Protein AF-A0A916RIR5-F1 (afdb_monomer_lite)

Secondary structure (DSSP, 8-state):
----HHHHHHHHHHHHHH----SHHHHHHHHHHHHHHHHHHHHHHHHS--------------

Radius of gyration: 20.35 Å; chains: 1; bounding box: 56×17×53 Å

pLDDT: mean 83.28, std 13.95, range [46.56, 97.06]

Sequence (62 aa):
MKSDFAAAKVLLELTREELCGDDPTSEKMRDVIDLVIQALTRAQKRGREAQVIPFPTHTAAS

Organism: NCBI:txid1735103

Foldseek 3Di:
DPDPLVVVLVVLVVVLVVLPDPDPVSVVSNVVSVVVNVVSVVVVVVVPPPPDDDDDDPPPDD

Structure (mmCIF, N/CA/C/O backbone):
data_AF-A0A916RIR5-F1
#
_entry.id   AF-A0A916RIR5-F1
#
loop_
_atom_site.group_PDB
_atom_site.id
_atom_site.type_symbol
_atom_site.label_atom_id
_atom_site.label_alt_id
_atom_site.label_comp_id
_atom_site.label_asym_id
_atom_site.label_entity_id
_atom_site.label_seq_id
_atom_site.pdbx_PDB_ins_code
_atom_site.Cartn_x
_atom_site.Cartn_y
_atom_site.Cartn_z
_atom_site.occupancy
_atom_site.B_iso_or_equiv
_atom_site.auth_seq_id
_atom_site.auth_comp_id
_atom_site.auth_asym_id
_atom_site.auth_atom_id
_atom_site.pdbx_PDB_model_num
ATOM 1 N N . MET A 1 1 ? 1.144 4.551 22.061 1.00 46.56 1 MET A N 1
ATOM 2 C CA . MET A 1 1 ? 1.824 5.051 20.847 1.00 46.56 1 MET A CA 1
ATOM 3 C C . MET A 1 1 ? 0.824 4.954 19.701 1.00 46.56 1 MET A C 1
ATOM 5 O O . MET A 1 1 ? 0.509 3.844 19.293 1.00 46.56 1 MET A O 1
ATOM 9 N N . LYS A 1 2 ? 0.200 6.068 19.287 1.00 54.97 2 LYS A N 1
ATOM 10 C CA . LYS A 1 2 ? -0.713 6.077 18.131 1.00 54.97 2 LYS A CA 1
ATOM 11 C C . LYS A 1 2 ? 0.155 5.934 16.885 1.00 54.97 2 LYS A C 1
ATOM 13 O O . LYS A 1 2 ? 0.750 6.901 16.438 1.00 54.97 2 LYS A O 1
ATOM 18 N N . SER A 1 3 ? 0.3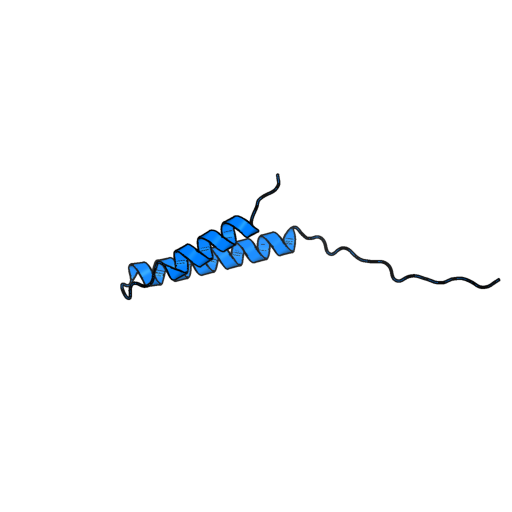42 4.708 16.418 1.00 63.38 3 SER A N 1
ATOM 19 C CA . SER A 1 3 ? 0.946 4.496 15.108 1.00 63.38 3 SER A CA 1
ATOM 20 C C . SER A 1 3 ? -0.128 4.828 14.075 1.00 63.38 3 SER A C 1
ATOM 22 O O . SER A 1 3 ? -1.135 4.123 13.998 1.00 63.38 3 SER A O 1
ATOM 24 N N . ASP A 1 4 ? 0.051 5.915 13.325 1.00 79.19 4 ASP A N 1
ATOM 25 C CA . ASP A 1 4 ? -0.844 6.315 12.234 1.00 79.19 4 ASP A CA 1
ATOM 26 C C . ASP A 1 4 ? -0.604 5.435 10.999 1.00 79.19 4 ASP A C 1
ATOM 28 O O . ASP A 1 4 ? -0.157 5.871 9.938 1.00 79.19 4 ASP A O 1
ATOM 32 N N . PHE A 1 5 ? -0.915 4.144 11.143 1.00 83.19 5 PHE A N 1
ATOM 33 C CA . PHE A 1 5 ? -0.831 3.161 10.064 1.00 83.19 5 PHE A CA 1
ATOM 34 C C . PHE A 1 5 ? -1.699 3.541 8.858 1.00 83.19 5 PHE A C 1
ATOM 36 O O . PHE A 1 5 ? -1.386 3.153 7.736 1.00 83.19 5 PHE A O 1
ATOM 43 N N . ALA A 1 6 ? -2.768 4.314 9.078 1.00 84.31 6 ALA A N 1
ATOM 44 C CA . ALA A 1 6 ? -3.598 4.863 8.014 1.00 84.31 6 ALA A CA 1
ATOM 45 C C . ALA A 1 6 ? -2.825 5.877 7.153 1.00 84.31 6 ALA A C 1
ATOM 47 O O . ALA A 1 6 ? -2.819 5.747 5.933 1.00 84.31 6 ALA A O 1
ATOM 48 N N . ALA A 1 7 ? -2.114 6.826 7.773 1.00 89.00 7 ALA A N 1
ATOM 49 C CA . ALA A 1 7 ? -1.305 7.806 7.047 1.00 89.00 7 ALA A CA 1
ATOM 50 C C . ALA A 1 7 ? -0.149 7.133 6.288 1.00 89.00 7 ALA A C 1
ATOM 52 O O . ALA A 1 7 ? 0.084 7.432 5.120 1.00 89.00 7 ALA A O 1
ATOM 53 N N . ALA A 1 8 ? 0.522 6.163 6.920 1.00 91.06 8 ALA A N 1
ATOM 54 C CA . ALA A 1 8 ? 1.576 5.386 6.268 1.00 91.06 8 ALA A CA 1
ATOM 55 C C . ALA A 1 8 ? 1.056 4.599 5.052 1.00 91.06 8 ALA A C 1
ATOM 57 O O . ALA A 1 8 ? 1.719 4.561 4.019 1.00 91.06 8 ALA A O 1
ATOM 58 N N . LYS A 1 9 ? -0.143 4.004 5.150 1.00 91.94 9 LYS A N 1
ATOM 59 C CA . LYS A 1 9 ? -0.773 3.281 4.037 1.00 91.94 9 LYS A CA 1
ATOM 60 C C . LYS A 1 9 ? -1.045 4.205 2.845 1.00 91.94 9 LYS A C 1
ATOM 62 O O . LYS A 1 9 ? -0.691 3.839 1.733 1.00 91.94 9 LYS A O 1
ATOM 67 N N . VAL A 1 10 ? -1.587 5.402 3.084 1.00 93.56 10 VAL A N 1
ATOM 68 C CA . VAL A 1 10 ? -1.868 6.390 2.023 1.00 93.56 10 VAL A CA 1
ATOM 69 C C . VAL A 1 10 ? -0.593 6.803 1.286 1.00 93.56 10 VAL A C 1
ATOM 71 O O . VAL A 1 10 ? -0.577 6.840 0.060 1.00 93.56 10 VAL A O 1
ATOM 74 N N . LEU A 1 11 ? 0.497 7.069 2.013 1.00 95.06 11 LEU A N 1
ATOM 75 C CA . LEU A 1 11 ? 1.774 7.445 1.394 1.00 95.06 11 LEU A CA 1
ATOM 76 C C . LEU A 1 11 ? 2.374 6.311 0.552 1.00 95.06 11 LEU A C 1
ATOM 78 O O . LEU A 1 11 ? 2.965 6.566 -0.496 1.00 95.06 11 LEU A O 1
ATOM 82 N N . LEU A 1 12 ? 2.218 5.062 0.992 1.00 95.25 12 LEU A N 1
ATOM 83 C CA . LEU A 1 12 ? 2.665 3.891 0.238 1.00 95.25 12 LEU A CA 1
ATOM 84 C C . LEU A 1 12 ? 1.833 3.678 -1.029 1.00 95.25 12 LEU A C 1
ATOM 86 O O . LEU A 1 12 ? 2.407 3.404 -2.077 1.00 95.25 12 LEU A O 1
ATOM 90 N N . GLU A 1 13 ? 0.511 3.840 -0.944 1.00 94.81 13 GLU A N 1
ATOM 91 C CA . GLU A 1 13 ? -0.384 3.773 -2.107 1.00 94.81 13 GLU A CA 1
ATOM 92 C C . GLU A 1 13 ? 0.018 4.821 -3.155 1.00 94.81 13 GLU A C 1
ATOM 94 O O . GLU A 1 13 ? 0.251 4.456 -4.303 1.00 94.81 13 GLU A O 1
ATOM 99 N N . LEU A 1 14 ? 0.261 6.068 -2.735 1.00 95.81 14 LEU A N 1
ATOM 100 C CA . LEU A 1 14 ? 0.757 7.122 -3.625 1.00 95.81 14 LEU A CA 1
ATOM 101 C C . LEU A 1 14 ? 2.124 6.776 -4.239 1.00 95.81 14 LEU A C 1
ATOM 103 O O . LEU A 1 14 ? 2.318 6.891 -5.443 1.00 95.81 14 LEU A O 1
ATOM 107 N N . THR A 1 15 ? 3.078 6.311 -3.426 1.00 95.06 15 THR A N 1
ATOM 108 C CA . THR A 1 15 ? 4.425 5.946 -3.912 1.00 95.06 15 THR A CA 1
ATOM 109 C C . THR A 1 15 ? 4.358 4.846 -4.974 1.00 95.06 15 THR A C 1
ATOM 111 O O . THR A 1 15 ? 5.115 4.863 -5.941 1.00 95.06 15 THR A O 1
ATOM 114 N N . ARG A 1 16 ? 3.448 3.882 -4.803 1.00 94.38 16 ARG A N 1
ATOM 115 C CA . ARG A 1 16 ? 3.226 2.800 -5.763 1.00 94.38 16 ARG A CA 1
ATOM 116 C C . ARG A 1 16 ? 2.687 3.316 -7.096 1.00 94.38 16 ARG A C 1
ATOM 118 O O . ARG A 1 16 ? 3.087 2.794 -8.131 1.00 94.38 16 ARG A O 1
ATOM 125 N N . GLU A 1 17 ? 1.774 4.286 -7.066 1.00 93.56 17 GLU A N 1
ATOM 126 C CA . GLU A 1 17 ? 1.193 4.900 -8.268 1.00 93.56 17 GLU A CA 1
ATOM 127 C C . GLU A 1 17 ? 2.224 5.730 -9.042 1.00 93.56 17 GLU A C 1
ATOM 129 O O . GLU A 1 17 ? 2.280 5.647 -10.267 1.00 93.56 17 GLU A O 1
ATOM 134 N N . GLU A 1 18 ? 3.094 6.452 -8.333 1.00 94.12 18 GLU A N 1
ATOM 135 C CA . GLU A 1 18 ? 4.172 7.244 -8.942 1.00 94.12 18 GLU A CA 1
ATOM 136 C C . GLU A 1 18 ? 5.292 6.378 -9.547 1.00 94.12 18 GLU A C 1
ATOM 138 O O . GLU A 1 18 ? 5.994 6.807 -10.462 1.00 94.12 18 GLU A O 1
ATOM 143 N N . LEU A 1 19 ? 5.448 5.127 -9.098 1.00 91.06 19 LEU A N 1
ATOM 144 C CA . LEU A 1 19 ? 6.341 4.131 -9.705 1.00 91.06 19 LEU A CA 1
ATOM 145 C C . LEU A 1 19 ? 5.718 3.514 -10.970 1.00 91.06 19 LEU A C 1
ATOM 147 O O . LEU A 1 19 ? 5.589 2.296 -11.099 1.00 91.06 19 LEU A O 1
ATOM 151 N N . CYS A 1 20 ? 5.330 4.366 -11.916 1.00 85.19 20 CYS A N 1
ATOM 152 C CA . CYS A 1 20 ? 4.677 3.985 -13.168 1.00 85.19 20 CYS A CA 1
ATOM 153 C C . CYS A 1 20 ? 5.645 3.501 -14.261 1.00 85.19 20 CYS A C 1
ATOM 155 O O . CYS A 1 20 ? 5.198 3.123 -15.340 1.00 85.19 20 CYS A O 1
ATOM 157 N N . GLY A 1 21 ? 6.955 3.499 -13.997 1.00 90.25 21 GLY A N 1
ATOM 158 C CA . GLY A 1 21 ? 7.956 3.004 -14.937 1.00 90.25 21 GLY A CA 1
ATOM 159 C C . GLY A 1 21 ? 7.794 1.509 -15.228 1.00 90.25 21 GLY A C 1
ATOM 160 O O . GLY A 1 21 ? 7.620 0.699 -14.313 1.00 90.25 21 GLY A O 1
ATOM 161 N N . ASP A 1 22 ? 7.909 1.140 -16.504 1.00 88.25 22 ASP A N 1
ATOM 162 C CA . ASP A 1 22 ? 7.956 -0.253 -16.980 1.00 88.25 22 ASP A CA 1
ATOM 163 C C . ASP A 1 22 ? 9.347 -0.895 -16.816 1.00 88.25 22 ASP A C 1
ATOM 165 O O . ASP A 1 22 ? 9.634 -1.952 -17.377 1.00 88.25 22 ASP A O 1
ATOM 169 N N . ASP A 1 23 ? 10.259 -0.254 -16.079 1.00 93.81 23 ASP A N 1
ATOM 170 C CA . ASP A 1 23 ? 11.554 -0.848 -15.793 1.00 93.81 23 ASP A CA 1
ATOM 171 C C . ASP A 1 23 ? 11.445 -1.910 -14.675 1.00 93.81 23 ASP A C 1
ATOM 173 O O . ASP A 1 23 ? 10.649 -1.765 -13.738 1.00 93.81 23 ASP A O 1
ATOM 177 N N . PRO A 1 24 ? 12.289 -2.959 -14.707 1.00 93.19 24 PRO A N 1
ATOM 178 C CA . PRO A 1 24 ? 12.245 -4.040 -13.720 1.00 93.19 24 PRO A CA 1
ATOM 179 C C . PRO A 1 24 ? 12.432 -3.585 -12.265 1.00 93.19 24 PRO A C 1
ATOM 181 O O . PRO A 1 24 ? 12.033 -4.288 -11.335 1.00 93.19 24 PRO A O 1
ATOM 184 N N . THR A 1 25 ? 13.068 -2.430 -12.040 1.00 93.75 25 THR A N 1
ATOM 185 C CA . THR A 1 25 ? 13.255 -1.886 -10.690 1.00 93.75 25 THR A CA 1
ATOM 186 C C . THR A 1 25 ? 11.945 -1.307 -10.183 1.00 93.75 25 THR A C 1
ATOM 188 O O . THR A 1 25 ? 11.547 -1.625 -9.065 1.00 93.75 25 THR A O 1
ATOM 191 N N . SER A 1 26 ? 11.254 -0.518 -11.005 1.00 91.62 26 SER A N 1
ATOM 192 C CA . SER A 1 26 ? 9.933 0.028 -10.685 1.00 91.62 26 SER A CA 1
ATOM 193 C C . SER A 1 26 ? 8.899 -1.071 -10.435 1.00 91.62 26 SER A C 1
ATOM 195 O O . SER A 1 26 ? 8.148 -0.979 -9.465 1.00 91.62 26 SER A O 1
ATOM 197 N N . GLU A 1 27 ? 8.884 -2.142 -11.235 1.00 94.19 27 GLU A N 1
ATOM 198 C CA . GLU A 1 27 ? 8.028 -3.316 -10.980 1.00 94.19 27 GLU A CA 1
ATOM 199 C C . GLU A 1 27 ? 8.331 -3.962 -9.624 1.00 94.19 27 GLU A C 1
ATOM 201 O O . GLU A 1 27 ? 7.450 -4.086 -8.770 1.00 94.19 27 GLU A O 1
ATOM 206 N N . LYS A 1 28 ? 9.602 -4.289 -9.370 1.00 96.00 28 LYS A N 1
ATOM 207 C CA . LYS A 1 28 ?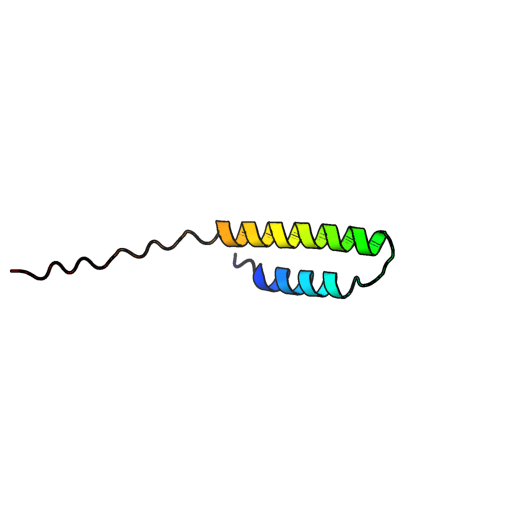 10.019 -4.904 -8.106 1.00 96.00 28 LYS A CA 1
ATOM 208 C C . LYS A 1 28 ? 9.713 -4.015 -6.901 1.00 96.00 28 LYS A C 1
ATOM 210 O O . LYS A 1 28 ? 9.403 -4.512 -5.818 1.00 96.00 28 LYS A O 1
ATOM 215 N N . MET A 1 29 ? 9.821 -2.701 -7.065 1.00 95.56 29 MET A N 1
ATOM 216 C CA . MET A 1 29 ? 9.548 -1.759 -5.990 1.00 95.56 29 MET A CA 1
ATOM 217 C C . MET A 1 29 ? 8.046 -1.663 -5.693 1.00 95.56 29 MET A C 1
ATOM 219 O O . MET A 1 29 ? 7.672 -1.620 -4.519 1.00 95.56 29 MET A O 1
ATOM 223 N N . ARG A 1 30 ? 7.182 -1.735 -6.718 1.00 95.69 30 ARG A N 1
ATOM 224 C CA . ARG A 1 30 ? 5.724 -1.865 -6.546 1.00 95.69 30 ARG A CA 1
ATOM 225 C C . ARG A 1 30 ? 5.356 -3.135 -5.769 1.00 95.69 30 ARG A C 1
ATOM 227 O O . ARG A 1 30 ? 4.583 -3.039 -4.816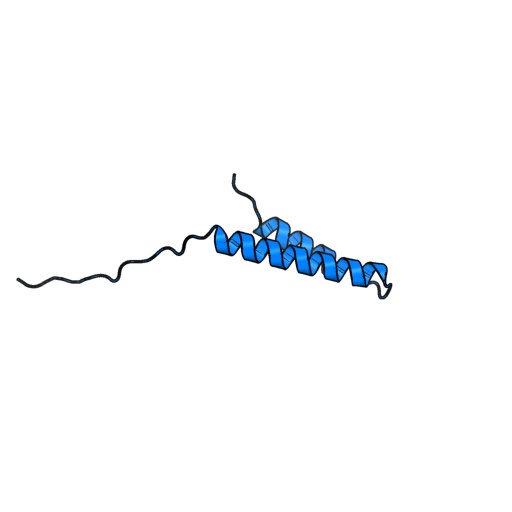 1.00 95.69 30 ARG A O 1
ATOM 234 N N . ASP A 1 31 ? 5.980 -4.275 -6.074 1.00 95.94 31 ASP A N 1
ATOM 235 C CA . ASP A 1 31 ? 5.756 -5.537 -5.344 1.00 95.94 31 ASP A CA 1
ATOM 236 C C . ASP A 1 31 ? 6.129 -5.435 -3.856 1.00 95.94 31 ASP A C 1
ATOM 238 O O . ASP A 1 31 ? 5.407 -5.908 -2.971 1.00 95.94 31 ASP A O 1
ATOM 242 N N . VAL A 1 32 ? 7.263 -4.793 -3.554 1.00 97.06 32 VAL A N 1
ATOM 243 C CA . VAL A 1 32 ? 7.698 -4.561 -2.169 1.00 97.06 32 VAL A CA 1
ATOM 244 C C . VAL A 1 32 ? 6.705 -3.658 -1.439 1.00 97.06 32 VAL A C 1
ATOM 246 O O . VAL A 1 32 ? 6.340 -3.948 -0.297 1.00 97.06 32 VAL A O 1
ATOM 249 N N . ILE A 1 33 ? 6.240 -2.587 -2.084 1.00 96.56 33 ILE A N 1
ATOM 250 C CA . ILE A 1 33 ? 5.250 -1.677 -1.501 1.00 96.56 33 ILE A CA 1
ATOM 251 C C . ILE A 1 33 ? 3.938 -2.416 -1.204 1.00 96.56 33 ILE A C 1
ATOM 253 O O . ILE A 1 33 ? 3.398 -2.269 -0.102 1.00 96.56 33 ILE A O 1
ATOM 257 N N . ASP A 1 34 ? 3.473 -3.273 -2.114 1.00 96.12 34 ASP A N 1
ATOM 258 C CA . ASP A 1 34 ? 2.274 -4.093 -1.913 1.00 96.12 34 ASP A CA 1
ATOM 259 C C . ASP A 1 34 ? 2.405 -5.019 -0.692 1.00 96.12 34 ASP A C 1
ATOM 261 O O . ASP A 1 34 ? 1.476 -5.134 0.123 1.00 96.12 34 ASP A O 1
ATOM 265 N N . LEU A 1 35 ? 3.582 -5.619 -0.487 1.00 97.06 35 LEU A N 1
ATOM 266 C CA . LEU A 1 35 ? 3.854 -6.443 0.692 1.00 97.06 35 LEU A CA 1
ATOM 267 C C . LEU A 1 35 ? 3.784 -5.629 1.996 1.00 97.06 35 LEU A C 1
ATOM 269 O O . LEU A 1 35 ? 3.211 -6.091 2.992 1.00 97.06 35 LEU A O 1
ATOM 273 N N . VAL A 1 36 ? 4.326 -4.408 2.001 1.00 95.56 3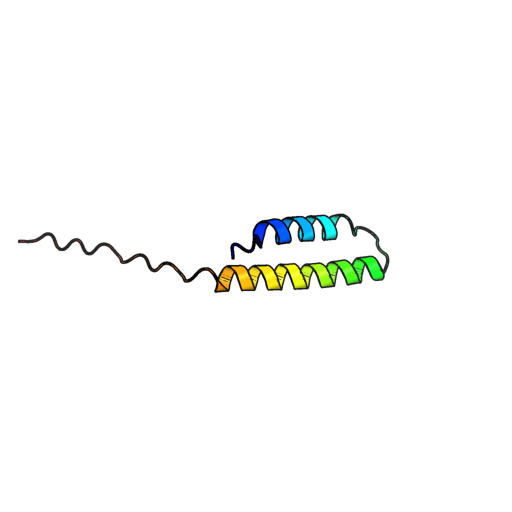6 VAL A N 1
ATOM 274 C CA . VAL A 1 36 ? 4.295 -3.519 3.173 1.00 95.56 36 VAL A CA 1
ATOM 275 C C . VAL A 1 36 ? 2.864 -3.071 3.483 1.00 95.56 36 VAL A C 1
ATOM 277 O O . VAL A 1 36 ? 2.437 -3.150 4.639 1.00 95.56 36 VAL A O 1
ATOM 280 N N . ILE A 1 37 ? 2.081 -2.679 2.473 1.00 94.75 37 ILE A N 1
ATOM 281 C CA . ILE A 1 37 ? 0.660 -2.325 2.632 1.00 94.75 37 ILE A CA 1
ATOM 282 C C . ILE A 1 37 ? -0.122 -3.493 3.251 1.00 94.75 37 ILE A C 1
ATOM 284 O O . ILE A 1 37 ? -0.935 -3.303 4.170 1.00 94.75 37 ILE A O 1
ATOM 288 N N . GLN A 1 38 ? 0.144 -4.721 2.802 1.00 93.50 38 GLN A N 1
ATOM 289 C CA . GLN A 1 38 ? -0.486 -5.913 3.357 1.00 93.50 38 GLN A CA 1
ATOM 290 C C . GLN A 1 38 ? -0.104 -6.130 4.832 1.00 93.50 38 GLN A C 1
ATOM 292 O O . GLN A 1 38 ? -0.979 -6.406 5.661 1.00 93.50 38 GLN A O 1
ATOM 297 N N . ALA A 1 39 ? 1.176 -5.975 5.183 1.00 91.94 39 ALA A N 1
ATOM 298 C CA . ALA A 1 39 ? 1.652 -6.098 6.560 1.00 91.94 39 ALA A CA 1
ATOM 299 C C . ALA A 1 39 ? 1.002 -5.056 7.487 1.00 91.94 39 ALA A C 1
ATOM 301 O O . ALA A 1 39 ? 0.494 -5.410 8.555 1.00 91.94 39 ALA A O 1
ATOM 302 N N . LEU A 1 40 ? 0.923 -3.797 7.045 1.00 89.12 40 LEU A N 1
ATOM 303 C CA . LEU A 1 40 ? 0.246 -2.717 7.768 1.00 89.12 40 LEU A CA 1
ATOM 304 C C . LEU A 1 40 ? -1.241 -3.009 7.978 1.00 89.12 40 LEU A C 1
ATOM 306 O O . LEU A 1 40 ? -1.777 -2.794 9.066 1.00 89.12 40 LEU A O 1
ATOM 310 N N . THR A 1 41 ? -1.913 -3.544 6.960 1.00 87.81 41 THR A N 1
ATOM 311 C CA . THR A 1 41 ? -3.329 -3.924 7.051 1.00 87.81 41 THR A CA 1
ATOM 312 C C . THR A 1 41 ? -3.544 -5.031 8.087 1.00 87.81 41 THR A C 1
ATOM 314 O O . THR A 1 41 ? -4.494 -4.977 8.872 1.00 87.81 41 THR A O 1
ATOM 317 N N . ARG A 1 42 ? -2.647 -6.024 8.146 1.00 87.12 42 ARG A N 1
ATOM 318 C CA . ARG A 1 42 ? -2.686 -7.087 9.166 1.00 87.12 42 ARG A CA 1
ATOM 319 C C . ARG A 1 42 ? -2.422 -6.537 10.570 1.00 87.12 42 ARG A C 1
ATOM 321 O O . ARG A 1 42 ? -3.135 -6.906 11.502 1.00 87.12 42 ARG A O 1
ATOM 328 N N . ALA A 1 43 ? -1.454 -5.634 10.719 1.00 84.19 43 ALA A N 1
ATOM 329 C CA . ALA A 1 43 ? -1.145 -4.989 11.995 1.00 84.19 43 ALA A CA 1
ATOM 330 C C . ALA A 1 43 ? -2.334 -4.168 12.527 1.00 84.19 43 ALA A C 1
ATOM 332 O O . ALA A 1 43 ? -2.701 -4.308 13.694 1.00 84.19 43 ALA A O 1
ATOM 333 N N . GLN A 1 44 ? -2.999 -3.394 11.660 1.00 80.38 44 GLN A N 1
ATOM 334 C CA . GLN A 1 44 ? -4.209 -2.640 12.015 1.00 80.38 44 GLN A CA 1
ATOM 335 C C . GLN A 1 44 ? -5.358 -3.548 12.467 1.00 80.38 44 GLN A C 1
ATOM 337 O O . GLN A 1 44 ? -6.035 -3.238 13.446 1.00 80.38 44 GLN A O 1
ATOM 342 N N . LYS A 1 45 ? -5.566 -4.687 11.790 1.00 76.25 45 LYS A N 1
ATOM 343 C CA . LYS A 1 45 ? -6.583 -5.670 12.195 1.00 76.25 45 LYS A CA 1
ATOM 344 C C . LYS A 1 45 ? -6.272 -6.292 13.556 1.00 76.25 45 LYS A C 1
ATOM 346 O O . LYS A 1 45 ? -7.181 -6.440 14.358 1.00 76.25 45 LYS A O 1
ATOM 351 N N . ARG A 1 46 ? -5.006 -6.622 13.834 1.00 71.19 46 ARG A N 1
ATOM 352 C CA . ARG A 1 46 ? -4.594 -7.225 15.113 1.00 71.19 46 ARG A CA 1
ATOM 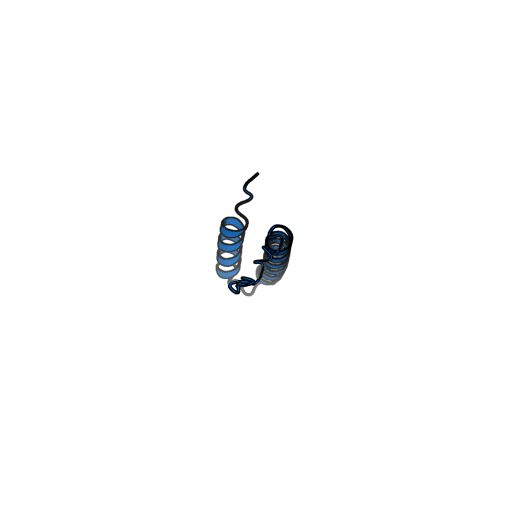353 C C . ARG A 1 46 ? -4.723 -6.263 16.299 1.00 71.19 46 ARG A C 1
ATOM 355 O O . ARG A 1 46 ? -4.982 -6.717 17.404 1.00 71.19 46 ARG A O 1
ATOM 362 N N . GLY A 1 47 ? -4.534 -4.960 16.081 1.00 63.84 47 GLY A N 1
ATOM 363 C CA . GLY A 1 47 ? -4.669 -3.938 17.127 1.00 63.84 47 GLY A CA 1
ATOM 364 C C . GLY A 1 47 ? -6.116 -3.556 17.465 1.00 63.84 47 GLY A C 1
ATOM 365 O O . GLY A 1 47 ? -6.364 -3.012 18.537 1.00 63.84 47 GLY A O 1
ATOM 366 N N . ARG A 1 48 ? -7.077 -3.841 16.577 1.00 61.56 48 ARG A N 1
ATOM 367 C CA . ARG A 1 48 ? -8.511 -3.753 16.879 1.00 61.56 48 ARG A CA 1
ATOM 368 C C . ARG A 1 48 ? -8.946 -5.073 17.514 1.00 61.56 48 ARG A C 1
ATOM 370 O O . ARG A 1 48 ? -9.383 -5.978 16.809 1.00 61.56 48 ARG A O 1
ATOM 377 N N . GLU A 1 49 ? -8.837 -5.193 18.837 1.00 59.22 49 GLU A N 1
ATOM 378 C CA . GLU A 1 49 ? -9.646 -6.192 19.544 1.00 59.22 49 GLU A CA 1
ATOM 379 C C . GLU A 1 49 ? -11.106 -5.968 19.142 1.00 59.22 49 GLU A C 1
ATOM 381 O O . GLU A 1 49 ? -11.615 -4.844 19.195 1.00 59.22 49 GLU A O 1
ATOM 386 N N . ALA A 1 50 ? -11.746 -7.020 18.632 1.00 65.12 50 ALA A N 1
ATOM 387 C CA . ALA A 1 50 ? -13.135 -6.953 18.221 1.00 65.12 50 ALA A CA 1
ATOM 388 C C . ALA A 1 50 ? -13.961 -6.529 19.436 1.00 65.12 50 ALA A C 1
ATOM 390 O O . ALA A 1 50 ? -14.019 -7.239 20.439 1.00 65.12 50 ALA A O 1
ATOM 391 N N . GLN A 1 51 ? -14.569 -5.348 19.358 1.00 67.31 51 GLN A N 1
ATOM 392 C CA . GLN A 1 51 ? -15.441 -4.862 20.411 1.00 67.31 51 GLN A CA 1
ATOM 393 C C . GLN A 1 51 ? -16.705 -5.725 20.370 1.00 67.31 51 GLN A C 1
ATOM 395 O O . GLN A 1 51 ? -17.558 -5.560 19.498 1.00 67.31 51 GLN A O 1
ATOM 400 N N . VAL A 1 52 ? -16.780 -6.719 21.254 1.00 76.19 52 VAL A N 1
ATOM 401 C CA . VAL A 1 52 ? -17.970 -7.557 21.405 1.00 76.19 52 VAL A CA 1
ATOM 402 C C . VAL A 1 52 ? -19.053 -6.678 22.016 1.00 76.19 52 VAL A C 1
ATOM 404 O O . VAL A 1 52 ? -18.960 -6.293 23.180 1.00 76.19 52 VAL A O 1
ATOM 407 N N . ILE A 1 53 ? -20.062 -6.326 21.222 1.00 79.25 53 ILE A N 1
ATOM 408 C CA . ILE A 1 53 ? -21.234 -5.605 21.715 1.00 79.25 53 ILE A CA 1
ATOM 409 C C . ILE A 1 53 ? -22.204 -6.654 22.273 1.00 79.25 53 ILE A C 1
ATOM 411 O O . ILE A 1 53 ? -22.682 -7.490 21.501 1.00 79.25 53 ILE A O 1
ATOM 415 N N . PRO A 1 54 ? -22.483 -6.667 23.589 1.00 79.06 54 PRO A N 1
ATOM 416 C CA . PRO A 1 54 ? -23.447 -7.599 24.154 1.00 79.06 54 PRO A CA 1
ATOM 417 C C . PRO A 1 54 ? -24.841 -7.313 23.588 1.00 79.06 54 PRO A C 1
ATOM 419 O O . PRO A 1 54 ? -25.262 -6.159 23.484 1.00 79.06 54 PRO A O 1
ATOM 422 N N . PHE A 1 55 ? -25.560 -8.373 23.217 1.00 81.94 55 PHE A N 1
ATOM 423 C CA . PHE A 1 55 ? -26.937 -8.253 22.748 1.00 81.94 55 PHE A CA 1
ATOM 424 C C . PHE A 1 55 ? -27.830 -7.771 23.906 1.00 81.94 55 PHE A C 1
ATOM 426 O O . PHE A 1 55 ? -27.741 -8.339 25.000 1.00 81.94 55 PHE A O 1
ATOM 433 N N . PRO A 1 56 ? -28.681 -6.746 23.710 1.00 79.94 56 PRO A N 1
ATOM 434 C CA . PRO A 1 56 ? -29.530 -6.234 24.776 1.00 79.94 56 PRO A CA 1
ATOM 435 C C . PRO A 1 56 ? -30.533 -7.308 25.205 1.00 79.94 56 PRO A C 1
ATOM 437 O O . PRO A 1 56 ? -31.468 -7.649 24.482 1.00 79.94 56 PRO A O 1
ATOM 440 N N . THR A 1 57 ? -30.335 -7.854 26.402 1.00 78.94 57 THR A N 1
ATOM 441 C CA . THR A 1 57 ? -31.305 -8.729 27.059 1.00 78.94 57 THR A CA 1
ATOM 442 C C . THR A 1 57 ? -32.345 -7.834 27.714 1.00 78.94 57 THR A C 1
ATOM 444 O O . THR A 1 57 ? -32.159 -7.319 28.813 1.00 78.94 57 THR A O 1
ATOM 447 N N . HIS A 1 58 ? -33.439 -7.594 26.996 1.00 68.00 58 HIS A N 1
ATOM 448 C CA . HIS A 1 58 ? -34.622 -6.957 27.558 1.00 68.00 58 HIS A CA 1
ATOM 449 C C . HIS A 1 58 ? -35.318 -7.965 28.482 1.00 68.00 58 HIS A C 1
ATOM 451 O O . HIS A 1 58 ? -36.306 -8.591 28.109 1.00 68.00 58 HIS A O 1
ATOM 457 N N . THR A 1 59 ? -34.806 -8.150 29.699 1.00 58.47 59 THR A N 1
ATOM 458 C CA . THR A 1 59 ? -35.575 -8.818 30.755 1.00 58.47 59 THR A CA 1
ATOM 459 C C . THR A 1 59 ? -36.424 -7.758 31.446 1.00 58.47 59 THR A C 1
ATOM 461 O O . THR A 1 59 ? -36.113 -7.279 32.531 1.00 58.47 59 THR A O 1
ATOM 464 N N . ALA A 1 60 ? -37.476 -7.338 30.746 1.00 64.62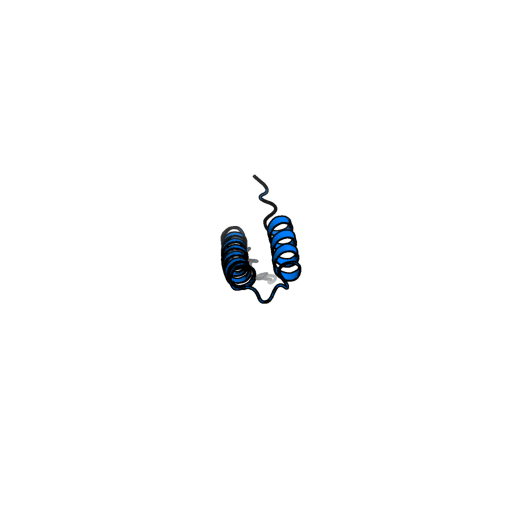 60 ALA A N 1
ATOM 465 C CA . ALA A 1 60 ? -38.598 -6.612 31.317 1.00 64.62 60 ALA A CA 1
ATOM 466 C C . ALA A 1 60 ? -39.797 -7.569 31.357 1.00 64.62 60 ALA A C 1
ATOM 468 O O . ALA A 1 60 ? -40.503 -7.713 30.366 1.00 64.62 60 ALA A O 1
ATOM 469 N N . ALA A 1 61 ? -39.952 -8.262 32.480 1.00 52.81 61 ALA A N 1
ATOM 470 C CA . ALA A 1 61 ? -41.176 -8.895 32.988 1.00 52.81 61 ALA A CA 1
ATOM 471 C C . ALA A 1 61 ? -40.786 -9.422 34.384 1.00 52.81 61 ALA A C 1
ATOM 473 O O . ALA A 1 61 ? -39.882 -10.249 34.477 1.00 52.81 61 ALA A O 1
ATOM 474 N N . SER A 1 62 ? -41.122 -8.700 35.458 1.00 48.88 62 SER A N 1
ATOM 475 C CA . SER A 1 62 ? -42.399 -8.790 36.196 1.00 48.88 62 SER A CA 1
ATOM 476 C C . SER A 1 62 ? -42.537 -10.112 36.937 1.00 48.88 62 SER A C 1
ATOM 478 O O . SER A 1 62 ? -42.639 -11.152 36.258 1.00 48.88 62 SER A O 1
#